Protein AF-H9X0K0-F1 (afdb_monomer_lite)

Radius of gyration: 21.92 Å; chains: 1; bounding box: 62×48×43 Å

Structure (mmCIF, N/CA/C/O backbone):
data_AF-H9X0K0-F1
#
_entry.id   AF-H9X0K0-F1
#
loop_
_atom_site.group_PDB
_atom_site.id
_atom_site.type_symbol
_atom_site.label_atom_id
_atom_site.label_alt_id
_atom_site.label_comp_id
_atom_site.label_asym_id
_atom_site.label_entity_id
_atom_site.label_seq_id
_atom_site.pdbx_PDB_ins_code
_atom_site.Cartn_x
_atom_site.Cartn_y
_atom_site.Cartn_z
_atom_site.occupancy
_atom_site.B_iso_or_equiv
_atom_site.auth_seq_id
_atom_site.auth_comp_id
_atom_site.auth_asym_id
_atom_site.auth_atom_id
_atom_site.pdbx_PDB_model_num
ATOM 1 N N . LEU A 1 1 ? -12.702 5.393 10.177 1.00 90.62 1 LEU A N 1
ATOM 2 C CA . LEU A 1 1 ? -11.689 5.576 9.090 1.00 90.62 1 LEU A CA 1
ATOM 3 C C . LEU A 1 1 ? -12.301 6.253 7.871 1.00 90.62 1 LEU A C 1
ATOM 5 O O . LEU A 1 1 ? -11.773 7.274 7.445 1.00 90.62 1 LEU A O 1
ATOM 9 N N . GLN A 1 2 ? -13.386 5.697 7.316 1.00 90.50 2 GLN A N 1
ATOM 10 C CA . GLN A 1 2 ? -14.096 6.262 6.160 1.00 90.50 2 GLN A CA 1
ATOM 11 C C . GLN A 1 2 ? -14.554 7.709 6.412 1.00 90.50 2 GLN A C 1
ATOM 13 O O . GLN A 1 2 ? -14.398 8.570 5.555 1.00 90.50 2 GLN A O 1
ATOM 18 N N . ASP A 1 3 ? -15.008 7.983 7.631 1.00 91.31 3 ASP A N 1
ATOM 19 C CA . ASP A 1 3 ? -15.491 9.272 8.153 1.00 91.31 3 ASP A CA 1
ATOM 20 C C . ASP A 1 3 ? -14.412 10.366 8.108 1.00 91.31 3 ASP A C 1
ATOM 22 O O . ASP A 1 3 ? -14.690 11.526 7.817 1.00 91.31 3 ASP A O 1
ATOM 26 N N . ASN A 1 4 ? -13.157 9.959 8.320 1.00 90.88 4 ASN A N 1
ATOM 27 C CA . ASN A 1 4 ? -11.965 10.807 8.253 1.00 90.88 4 ASN A CA 1
ATOM 28 C C . ASN A 1 4 ? -11.331 10.802 6.843 1.00 90.88 4 ASN A C 1
ATOM 30 O O . ASN A 1 4 ? -10.219 11.299 6.666 1.00 90.88 4 ASN A O 1
ATOM 34 N N . ASN A 1 5 ? -12.013 10.217 5.847 1.00 91.38 5 ASN A N 1
ATOM 35 C CA . ASN A 1 5 ? -11.589 10.085 4.448 1.00 91.38 5 ASN A CA 1
ATOM 36 C C . ASN A 1 5 ? -10.176 9.478 4.271 1.00 91.38 5 ASN A C 1
ATOM 38 O O . ASN A 1 5 ? -9.432 9.848 3.364 1.00 91.38 5 ASN A O 1
ATOM 42 N N . ILE A 1 6 ? -9.789 8.544 5.145 1.00 93.00 6 ILE A N 1
ATOM 43 C CA . ILE A 1 6 ? -8.491 7.852 5.078 1.00 93.00 6 ILE A CA 1
ATOM 44 C C . ILE A 1 6 ? -8.592 6.695 4.072 1.00 93.00 6 ILE A C 1
ATOM 46 O O . ILE A 1 6 ? -9.445 5.824 4.267 1.00 93.00 6 ILE A O 1
ATOM 50 N N . PRO A 1 7 ? -7.743 6.619 3.029 1.00 93.94 7 PRO A N 1
ATOM 51 C CA . PRO A 1 7 ? -7.686 5.453 2.155 1.00 93.94 7 PRO A CA 1
ATOM 52 C C . PRO A 1 7 ? -7.049 4.256 2.873 1.00 93.94 7 PRO A C 1
ATOM 54 O O . PRO A 1 7 ? -6.051 4.387 3.583 1.00 93.94 7 PRO A O 1
ATOM 57 N N . TYR A 1 8 ? -7.607 3.063 2.673 1.00 94.88 8 TYR A N 1
ATOM 58 C CA . TYR A 1 8 ? -7.059 1.824 3.222 1.00 94.88 8 TYR A CA 1
ATOM 59 C C . TYR A 1 8 ? -7.378 0.617 2.336 1.00 94.88 8 TYR A C 1
ATOM 61 O O . TYR A 1 8 ? -8.323 0.619 1.544 1.00 94.88 8 TYR A O 1
ATOM 69 N N . ASN A 1 9 ? -6.597 -0.445 2.503 1.00 94.94 9 ASN A N 1
ATOM 70 C CA . ASN A 1 9 ? -6.844 -1.768 1.946 1.00 94.94 9 ASN A CA 1
ATOM 71 C C . ASN A 1 9 ? -7.028 -2.790 3.077 1.00 94.94 9 ASN A C 1
ATOM 73 O O . ASN A 1 9 ? -6.451 -2.649 4.152 1.00 94.94 9 ASN A O 1
ATOM 77 N N . VAL A 1 10 ? -7.817 -3.839 2.826 1.00 95.50 10 VAL A N 1
ATOM 78 C CA . VAL A 1 10 ? -8.051 -4.935 3.779 1.00 95.50 10 VAL A CA 1
ATOM 79 C C . VAL A 1 10 ? -7.725 -6.265 3.110 1.00 95.50 10 VAL A C 1
ATOM 81 O O . VAL A 1 10 ? -8.271 -6.564 2.048 1.00 95.50 10 VAL A O 1
ATOM 84 N N . LEU A 1 11 ? -6.864 -7.074 3.731 1.00 95.88 11 LEU A N 1
ATOM 85 C CA . LEU A 1 11 ? -6.613 -8.461 3.331 1.00 95.88 11 LEU A CA 1
ATOM 86 C C . LEU A 1 11 ? -7.221 -9.410 4.363 1.00 95.88 11 LEU A C 1
ATOM 88 O O . LEU A 1 11 ? -6.808 -9.423 5.521 1.00 95.88 11 LEU A O 1
ATOM 92 N N . ILE A 1 12 ? -8.165 -10.241 3.925 1.00 96.19 12 ILE A N 1
ATOM 93 C CA . ILE A 1 12 ? -8.779 -11.286 4.748 1.00 96.19 12 ILE A CA 1
ATOM 94 C C . ILE A 1 12 ? -8.174 -12.636 4.349 1.00 96.19 12 ILE A C 1
ATOM 96 O O . ILE A 1 12 ? -8.237 -13.035 3.187 1.00 96.19 12 ILE A O 1
ATOM 100 N N . ALA A 1 13 ? -7.587 -13.341 5.314 1.00 93.94 13 ALA A N 1
ATOM 101 C CA . ALA A 1 13 ? -6.874 -14.602 5.121 1.00 93.94 13 ALA A CA 1
ATOM 102 C C . ALA A 1 13 ? -7.435 -15.729 6.010 1.00 93.94 13 ALA A C 1
ATOM 104 O O . ALA A 1 13 ? -8.274 -15.513 6.887 1.00 93.94 13 ALA A O 1
ATOM 105 N N . ASP A 1 14 ? -6.978 -16.962 5.765 1.00 95.38 14 ASP A N 1
ATOM 106 C CA . ASP A 1 14 ? -7.299 -18.170 6.544 1.00 95.38 14 ASP A CA 1
ATOM 107 C C . ASP A 1 14 ? -8.806 -18.408 6.778 1.00 95.38 14 ASP A C 1
ATOM 109 O O . ASP A 1 14 ? -9.222 -18.841 7.855 1.00 95.38 14 ASP A O 1
ATOM 113 N N . CYS A 1 15 ? -9.629 -18.136 5.759 1.00 94.62 15 CYS A N 1
ATOM 114 C CA . CYS A 1 15 ? -11.098 -18.199 5.828 1.00 94.62 15 CYS A CA 1
ATOM 115 C C . CYS A 1 15 ? -11.703 -17.265 6.900 1.00 94.62 15 CYS A C 1
ATOM 117 O O . CYS A 1 15 ? -12.634 -17.652 7.601 1.00 94.62 15 CYS A O 1
ATOM 119 N N . GLY A 1 16 ? -11.152 -16.055 7.051 1.00 94.06 16 GLY A N 1
ATOM 120 C CA . GLY A 1 16 ? -11.642 -15.025 7.977 1.00 94.06 16 GLY A CA 1
ATOM 121 C C . GLY A 1 16 ? -10.901 -14.949 9.315 1.00 94.06 16 GLY A C 1
ATOM 122 O O . GLY A 1 16 ? -11.148 -14.034 10.089 1.00 94.06 16 GLY A O 1
ATOM 123 N N . LYS A 1 17 ? -9.971 -15.871 9.601 1.00 96.06 17 LYS A N 1
ATOM 124 C CA . LYS A 1 17 ? -9.256 -15.924 10.895 1.00 96.06 17 LYS A CA 1
ATOM 125 C C . LYS A 1 17 ? -8.165 -14.867 11.061 1.00 96.06 17 LYS A C 1
ATOM 127 O O . LYS A 1 17 ? -7.681 -14.678 12.172 1.00 96.06 17 LYS A O 1
ATOM 132 N N . ARG A 1 18 ? -7.726 -14.236 9.970 1.00 95.12 18 ARG A N 1
ATOM 133 C CA . ARG A 1 18 ? -6.747 -13.142 9.981 1.00 95.12 18 ARG A CA 1
ATOM 134 C C . ARG A 1 18 ? -7.251 -12.016 9.090 1.00 95.12 18 ARG A C 1
ATOM 136 O O . ARG A 1 18 ? -7.627 -12.267 7.946 1.00 95.12 18 ARG A O 1
ATOM 143 N N . VAL A 1 19 ? -7.234 -10.799 9.618 1.00 94.69 19 VAL A N 1
ATOM 144 C CA . VAL A 1 19 ? -7.573 -9.569 8.900 1.00 94.69 19 VAL A CA 1
ATOM 145 C C . VAL A 1 19 ? -6.393 -8.622 9.056 1.00 94.69 19 VAL A C 1
ATOM 147 O O . VAL A 1 19 ? -5.989 -8.325 10.177 1.00 94.69 19 VAL A O 1
ATOM 150 N N . PHE A 1 20 ? -5.834 -8.180 7.935 1.00 95.12 20 PHE A N 1
ATOM 151 C CA . PHE A 1 20 ? -4.778 -7.173 7.889 1.00 95.12 20 PHE A CA 1
ATOM 152 C C . PHE A 1 20 ? -5.355 -5.888 7.307 1.00 95.12 20 PHE A C 1
ATOM 154 O O . PHE A 1 20 ? -6.040 -5.927 6.280 1.00 95.12 20 PHE A O 1
ATOM 161 N N . LEU A 1 21 ? -5.073 -4.769 7.964 1.00 94.56 21 LEU A N 1
ATOM 162 C CA . LEU A 1 21 ? -5.495 -3.432 7.571 1.00 94.56 21 LEU A CA 1
ATOM 163 C C . LEU A 1 21 ? -4.256 -2.642 7.151 1.00 94.56 21 LEU A C 1
ATOM 165 O O . LEU A 1 21 ? -3.309 -2.537 7.923 1.00 94.56 21 LEU A O 1
ATOM 169 N N . PHE A 1 22 ? -4.283 -2.085 5.944 1.00 95.12 22 PHE A N 1
ATOM 170 C CA . PHE A 1 22 ? -3.197 -1.287 5.381 1.00 95.12 22 PHE A CA 1
ATOM 171 C C . PHE A 1 22 ? -3.715 0.122 5.058 1.00 95.12 22 PHE A C 1
ATOM 173 O O . PHE A 1 22 ? -4.300 0.318 3.987 1.00 95.12 22 PHE A O 1
ATOM 180 N N . PRO A 1 23 ? -3.568 1.101 5.964 1.00 94.94 23 PRO A N 1
ATOM 181 C CA . PRO A 1 23 ? -3.735 2.513 5.629 1.00 94.94 23 PRO A CA 1
ATOM 182 C C . PRO A 1 23 ? -2.735 2.927 4.541 1.00 94.94 23 PRO A C 1
ATOM 184 O O . PRO A 1 23 ? -1.590 2.481 4.565 1.00 94.94 23 PRO A O 1
ATOM 187 N N . GLN A 1 24 ? -3.148 3.761 3.584 1.00 94.81 24 GLN A N 1
ATOM 188 C CA . GLN A 1 24 ? -2.282 4.173 2.470 1.00 94.81 24 GLN A CA 1
ATOM 189 C C . GLN A 1 24 ? -2.607 5.574 1.944 1.00 94.81 24 GLN A C 1
ATOM 191 O O . GLN A 1 24 ? -3.726 6.060 2.087 1.00 94.81 24 GLN A O 1
ATOM 196 N N . CYS A 1 25 ? -1.621 6.216 1.315 1.00 95.56 25 CYS A N 1
ATOM 197 C CA . CYS A 1 25 ? -1.710 7.583 0.785 1.00 95.56 25 CYS A CA 1
ATOM 198 C C . CYS A 1 25 ? -1.396 7.692 -0.720 1.00 95.56 25 CYS A C 1
ATOM 200 O O . CYS A 1 25 ? -1.259 8.797 -1.245 1.00 95.56 25 CYS A O 1
ATOM 202 N N . TYR A 1 26 ? -1.299 6.576 -1.452 1.00 95.94 26 TYR A N 1
ATOM 203 C CA . TYR A 1 26 ? -0.821 6.572 -2.843 1.00 95.94 26 TYR A CA 1
ATOM 204 C C . TYR A 1 26 ? -1.667 7.454 -3.772 1.00 95.94 26 TYR A C 1
ATOM 206 O O . TYR A 1 26 ? -1.131 8.210 -4.579 1.00 95.94 26 TYR A O 1
ATOM 214 N N . ALA A 1 27 ? -2.996 7.392 -3.640 1.00 92.69 27 ALA A N 1
ATOM 215 C CA . ALA A 1 27 ? -3.911 8.200 -4.449 1.00 92.69 27 ALA A CA 1
ATOM 216 C C . ALA A 1 27 ? -3.803 9.710 -4.149 1.00 92.69 27 ALA A C 1
ATOM 218 O O . ALA A 1 27 ? -3.982 10.529 -5.048 1.00 92.69 27 ALA A O 1
ATOM 219 N N . GLU A 1 28 ? -3.479 10.074 -2.905 1.00 93.12 28 GLU A N 1
ATOM 220 C CA . GLU A 1 28 ? -3.256 11.457 -2.476 1.00 93.12 28 GLU A CA 1
ATOM 221 C C . GLU A 1 28 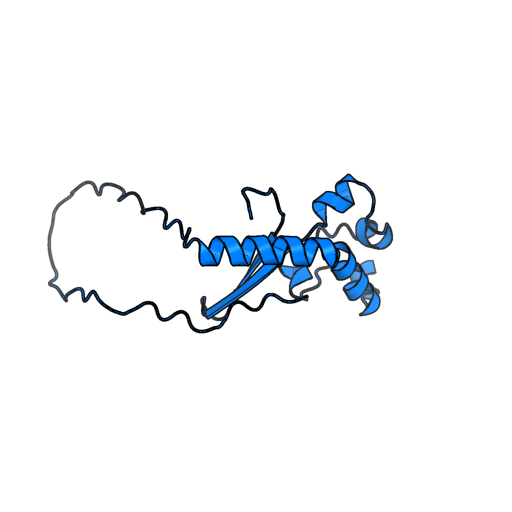? -1.921 11.976 -3.023 1.00 93.12 28 GLU A C 1
ATOM 223 O O . GLU A 1 28 ? -1.900 12.950 -3.775 1.00 93.12 28 GLU A O 1
ATOM 228 N N . LYS A 1 29 ? -0.823 11.250 -2.782 1.00 95.12 29 LYS A N 1
ATOM 229 C CA . LYS A 1 29 ? 0.508 11.575 -3.320 1.00 95.12 29 LYS A CA 1
ATOM 230 C C . LYS A 1 29 ? 0.527 11.624 -4.850 1.00 95.12 29 LYS A C 1
ATOM 232 O O . LYS A 1 29 ? 1.177 12.491 -5.431 1.00 95.12 29 LYS A O 1
ATOM 237 N N . GLN A 1 30 ? -0.215 10.746 -5.531 1.00 95.25 30 GLN A N 1
ATOM 238 C CA . GLN A 1 30 ? -0.355 10.786 -6.990 1.00 95.25 30 GLN A CA 1
ATOM 239 C C . GLN A 1 30 ? -1.112 12.038 -7.466 1.00 95.25 30 GLN A C 1
ATOM 241 O O . GLN A 1 30 ? -0.750 12.601 -8.498 1.00 95.25 30 GLN A O 1
ATOM 246 N N . ALA A 1 31 ? -2.120 12.507 -6.723 1.00 94.25 31 ALA A N 1
ATOM 247 C CA . ALA A 1 31 ? -2.835 13.747 -7.032 1.00 94.25 31 ALA A CA 1
ATOM 248 C C . ALA A 1 31 ? -1.996 15.010 -6.747 1.00 94.25 31 ALA A C 1
ATOM 250 O O . ALA A 1 31 ? -2.140 16.008 -7.455 1.00 94.25 31 ALA A O 1
ATOM 251 N N . LEU A 1 32 ? -1.102 14.956 -5.753 1.00 95.81 32 LEU A N 1
ATOM 252 C CA . LEU A 1 32 ? -0.130 16.012 -5.439 1.00 95.81 32 LEU A CA 1
ATOM 253 C C . LEU A 1 32 ? 1.087 16.016 -6.389 1.00 95.81 32 LEU A C 1
ATOM 255 O O . LEU A 1 32 ? 1.753 17.041 -6.527 1.00 95.81 32 LEU A O 1
ATOM 259 N N . GLY A 1 33 ? 1.351 14.904 -7.084 1.00 96.50 33 GLY A N 1
ATOM 260 C CA . GLY A 1 33 ? 2.503 14.739 -7.979 1.00 96.50 33 GLY A CA 1
ATOM 261 C C . GLY A 1 33 ? 3.800 14.348 -7.260 1.00 96.50 33 GLY A C 1
ATOM 262 O O . GLY A 1 33 ? 4.884 14.641 -7.758 1.00 96.50 33 GLY A O 1
ATOM 263 N N . GLU A 1 34 ? 3.691 13.712 -6.093 1.00 95.88 34 GLU A N 1
ATOM 264 C CA . GLU A 1 34 ? 4.804 13.400 -5.181 1.00 95.88 34 GLU A CA 1
ATOM 265 C C . GLU A 1 34 ? 5.395 11.990 -5.367 1.00 95.88 34 GLU A C 1
ATOM 267 O O . GLU A 1 34 ? 6.439 11.689 -4.796 1.00 95.88 34 GLU A O 1
ATOM 272 N N . VAL A 1 35 ? 4.744 11.133 -6.162 1.00 96.69 35 VAL A N 1
ATOM 273 C CA . VAL A 1 35 ? 5.177 9.749 -6.444 1.00 96.69 35 VAL A CA 1
ATOM 274 C C . VAL A 1 35 ? 6.338 9.728 -7.449 1.00 96.69 35 VAL A C 1
ATOM 276 O O . VAL A 1 35 ? 6.257 10.380 -8.492 1.00 96.69 35 VAL A O 1
ATOM 279 N N . ASP A 1 36 ? 7.381 8.932 -7.185 1.00 95.06 36 ASP A N 1
ATOM 280 C CA . ASP A 1 36 ? 8.533 8.731 -8.075 1.00 95.06 36 ASP A CA 1
ATOM 281 C C . ASP A 1 36 ? 8.087 8.366 -9.506 1.00 95.06 36 ASP A C 1
ATOM 283 O O . ASP A 1 36 ? 7.302 7.439 -9.742 1.00 95.06 36 ASP A O 1
ATOM 287 N N . GLN A 1 37 ? 8.636 9.086 -10.488 1.00 95.31 37 GLN A N 1
ATOM 288 C CA . GLN A 1 37 ? 8.382 8.871 -11.910 1.00 95.31 37 GLN A CA 1
ATOM 289 C C . GLN A 1 37 ? 8.719 7.438 -12.353 1.00 95.31 37 GLN A C 1
ATOM 291 O O . GLN A 1 37 ? 8.051 6.921 -13.243 1.00 95.31 37 GLN A O 1
ATOM 296 N N . GLU A 1 38 ? 9.697 6.765 -11.733 1.00 92.88 38 GLU A N 1
ATOM 297 C CA . GLU A 1 38 ? 9.995 5.352 -12.013 1.00 92.88 38 GLU A CA 1
ATOM 298 C C . GLU A 1 38 ? 8.807 4.439 -11.666 1.00 92.88 38 GLU A C 1
ATOM 300 O O . GLU A 1 38 ? 8.498 3.515 -12.422 1.00 92.88 38 GLU A O 1
ATOM 305 N N . ILE A 1 39 ? 8.095 4.733 -10.572 1.00 95.00 39 ILE A N 1
ATOM 306 C CA . ILE A 1 39 ? 6.895 4.001 -10.157 1.00 95.00 39 ILE A CA 1
ATOM 307 C C . ILE A 1 39 ? 5.714 4.349 -11.069 1.00 95.00 39 ILE A C 1
ATOM 309 O O . ILE A 1 39 ? 5.068 3.436 -11.591 1.00 95.00 39 ILE A O 1
ATOM 313 N N . LEU A 1 40 ? 5.473 5.639 -11.342 1.00 95.12 40 LEU A N 1
ATOM 314 C CA . LEU A 1 40 ? 4.423 6.085 -12.273 1.00 95.12 40 LEU A CA 1
ATOM 315 C C . LEU A 1 40 ? 4.598 5.479 -13.677 1.00 95.12 40 LEU A C 1
ATOM 317 O O . LEU A 1 40 ? 3.623 5.041 -14.295 1.00 95.12 40 LEU A O 1
ATOM 321 N N . ASP A 1 41 ? 5.838 5.381 -14.162 1.00 95.00 41 ASP A N 1
ATOM 322 C CA . ASP A 1 41 ? 6.162 4.824 -15.474 1.00 95.00 41 ASP A CA 1
ATOM 323 C C . ASP A 1 41 ? 5.777 3.346 -15.605 1.00 95.00 41 ASP A C 1
ATOM 325 O O . ASP A 1 41 ? 5.449 2.923 -16.715 1.00 95.00 41 ASP A O 1
ATOM 329 N N . THR A 1 42 ? 5.775 2.550 -14.526 1.00 93.19 42 THR A N 1
ATOM 330 C CA . THR A 1 42 ? 5.292 1.148 -14.565 1.00 93.19 42 THR A CA 1
ATOM 331 C C . THR A 1 42 ? 3.792 1.034 -14.842 1.00 93.19 42 THR A C 1
ATOM 333 O O . THR A 1 42 ? 3.305 -0.034 -15.226 1.00 93.19 42 THR A O 1
ATOM 336 N N . GLN A 1 43 ? 3.051 2.132 -14.649 1.00 93.31 43 GLN A N 1
ATOM 337 C CA . GLN A 1 43 ? 1.593 2.216 -14.718 1.00 93.31 43 GLN A CA 1
ATOM 338 C C . GLN A 1 43 ? 0.872 1.329 -13.687 1.00 93.31 43 GLN A C 1
ATOM 340 O O . GLN A 1 43 ? -0.343 1.134 -13.797 1.00 93.31 43 GLN A O 1
ATOM 345 N N . VAL A 1 44 ? 1.575 0.761 -12.702 1.00 91.62 44 VAL A N 1
ATOM 346 C CA . VAL A 1 44 ? 0.967 0.059 -11.565 1.00 91.62 44 VAL A CA 1
ATOM 347 C C . VAL A 1 44 ? 0.271 1.093 -10.677 1.00 91.62 44 VAL A C 1
ATOM 349 O O . VAL A 1 44 ? 0.849 2.118 -10.342 1.00 91.62 44 VAL A O 1
ATOM 352 N N . ASN A 1 45 ? -0.983 0.820 -10.314 1.00 92.31 45 ASN A N 1
ATOM 353 C CA . ASN A 1 45 ? -1.681 1.524 -9.243 1.00 92.31 45 ASN A CA 1
ATOM 354 C C . ASN A 1 45 ? -1.785 0.511 -8.095 1.00 92.31 45 ASN A C 1
ATOM 356 O O . ASN A 1 45 ? -2.538 -0.453 -8.269 1.00 92.31 45 ASN A O 1
ATOM 360 N N . PRO A 1 46 ? -0.989 0.636 -7.019 1.00 92.12 46 PRO A N 1
ATOM 361 C CA . PRO A 1 46 ? -0.918 -0.376 -5.974 1.00 92.12 46 PRO A CA 1
ATOM 362 C C . PRO A 1 46 ? -2.266 -0.620 -5.299 1.00 92.12 46 PRO A C 1
ATOM 364 O O . PRO A 1 46 ? -2.989 0.311 -4.947 1.00 92.12 46 PRO A O 1
ATOM 367 N N . ALA A 1 47 ? -2.582 -1.890 -5.086 1.00 92.75 47 ALA A N 1
ATOM 368 C CA . ALA A 1 47 ? -3.722 -2.340 -4.311 1.00 92.75 47 ALA A CA 1
ATOM 369 C C . ALA A 1 47 ? -3.264 -3.351 -3.249 1.00 92.75 47 ALA A C 1
ATOM 371 O O . ALA A 1 47 ? -2.077 -3.631 -3.083 1.00 92.75 47 ALA A O 1
ATOM 372 N N . VAL A 1 48 ? -4.223 -3.958 -2.545 1.00 94.81 48 VAL A N 1
ATOM 373 C CA . VAL A 1 48 ? -3.973 -4.995 -1.525 1.00 94.81 48 VAL A CA 1
ATOM 374 C C . VAL A 1 48 ? -3.049 -6.134 -1.999 1.00 94.81 48 VAL A C 1
ATOM 376 O O . VAL A 1 48 ? -2.382 -6.766 -1.183 1.00 94.81 48 VAL A O 1
ATOM 379 N N . TRP A 1 49 ? -2.976 -6.394 -3.308 1.00 92.06 49 TRP A N 1
ATOM 380 C CA . TRP A 1 49 ? -2.092 -7.410 -3.876 1.00 92.06 49 TRP A CA 1
ATOM 381 C C . TRP A 1 49 ? -0.619 -7.005 -3.734 1.00 92.06 49 TRP A C 1
ATOM 383 O O . TRP A 1 49 ? 0.131 -7.670 -3.021 1.00 92.06 49 TRP A O 1
ATOM 393 N N . GLU A 1 50 ? -0.224 -5.871 -4.311 1.00 95.50 50 GLU A N 1
ATOM 394 C CA . GLU A 1 50 ? 1.148 -5.361 -4.255 1.00 95.50 50 GLU A CA 1
ATOM 395 C C . GLU A 1 50 ? 1.556 -5.018 -2.817 1.00 95.50 50 GLU A C 1
ATOM 397 O O . GLU A 1 50 ? 2.656 -5.365 -2.393 1.00 95.50 50 GLU A O 1
ATOM 402 N N . ILE A 1 51 ? 0.639 -4.418 -2.049 1.00 94.94 51 ILE A N 1
ATOM 403 C CA . ILE A 1 51 ? 0.843 -4.029 -0.644 1.00 94.94 51 ILE A CA 1
ATOM 404 C C . ILE A 1 51 ? 1.070 -5.261 0.252 1.00 94.94 51 ILE A C 1
ATOM 406 O O . ILE A 1 51 ? 1.878 -5.214 1.173 1.00 94.94 51 ILE A O 1
ATOM 410 N N . SER A 1 52 ? 0.442 -6.405 -0.053 1.00 93.31 52 SER A N 1
ATOM 411 C CA . SER A 1 52 ? 0.708 -7.683 0.635 1.00 93.31 52 SER A CA 1
ATOM 412 C C . SER A 1 52 ? 1.959 -8.428 0.136 1.00 93.31 52 SER A C 1
ATOM 414 O O . SER A 1 52 ? 2.159 -9.595 0.477 1.00 93.31 52 SER A O 1
ATOM 416 N N . GLY A 1 53 ? 2.795 -7.784 -0.687 1.00 90.62 53 GLY A N 1
ATOM 417 C CA . GLY A 1 53 ? 4.027 -8.346 -1.250 1.00 90.62 53 GLY A CA 1
ATOM 418 C C . GLY A 1 53 ? 3.855 -9.109 -2.569 1.00 90.62 53 GLY A C 1
ATOM 419 O O . GLY A 1 53 ? 4.840 -9.599 -3.122 1.00 90.62 53 GLY A O 1
ATOM 420 N N . HIS A 1 54 ? 2.643 -9.199 -3.125 1.00 93.50 54 HIS A N 1
ATOM 421 C CA . HIS A 1 54 ? 2.396 -9.835 -4.425 1.00 93.50 54 HIS A CA 1
ATOM 422 C C . HIS A 1 54 ? 2.553 -8.816 -5.563 1.00 93.50 54 HIS A C 1
ATOM 424 O O . HIS A 1 54 ? 1.576 -8.369 -6.159 1.00 93.50 54 HIS A O 1
ATOM 430 N N . ILE A 1 55 ? 3.800 -8.441 -5.858 1.00 94.06 55 ILE A N 1
ATOM 431 C CA . ILE A 1 55 ? 4.152 -7.396 -6.833 1.00 94.06 55 ILE A CA 1
ATOM 432 C C . ILE A 1 55 ? 3.714 -7.774 -8.266 1.00 94.06 55 ILE A C 1
ATOM 434 O O . ILE A 1 55 ? 4.363 -8.584 -8.932 1.00 94.06 55 ILE A O 1
ATOM 438 N N . VAL A 1 56 ? 2.632 -7.167 -8.769 1.00 93.44 56 VAL A N 1
ATOM 439 C CA . VAL A 1 56 ? 2.171 -7.323 -10.162 1.00 93.44 56 VAL A CA 1
ATOM 440 C C . VAL A 1 56 ? 2.787 -6.241 -11.052 1.00 93.44 56 VAL A C 1
ATOM 442 O O . VAL A 1 56 ? 2.834 -5.067 -10.694 1.00 93.44 56 VAL A O 1
ATOM 445 N N . LEU A 1 57 ? 3.249 -6.626 -12.246 1.00 94.50 57 LEU A N 1
ATOM 446 C CA . LEU A 1 57 ? 3.953 -5.744 -13.185 1.00 94.50 57 LEU A CA 1
ATOM 447 C C . LEU A 1 57 ? 3.311 -5.799 -14.574 1.00 94.50 57 LEU A C 1
ATOM 449 O O . LEU A 1 57 ? 3.073 -6.877 -15.119 1.00 94.50 57 LEU A O 1
ATOM 453 N N . LYS A 1 58 ? 3.021 -4.628 -15.157 1.00 94.69 58 LYS A N 1
ATOM 454 C CA . LYS A 1 58 ? 2.226 -4.516 -16.396 1.00 94.69 58 LYS A CA 1
ATOM 455 C C . LYS A 1 58 ? 3.025 -4.718 -17.682 1.00 94.69 58 LYS A C 1
ATOM 457 O O . LYS A 1 58 ? 2.457 -5.161 -18.680 1.00 94.69 58 LYS A O 1
ATOM 462 N N . ARG A 1 59 ? 4.324 -4.397 -17.696 1.00 95.69 59 ARG A N 1
ATOM 463 C CA . ARG A 1 59 ? 5.182 -4.513 -18.888 1.00 95.69 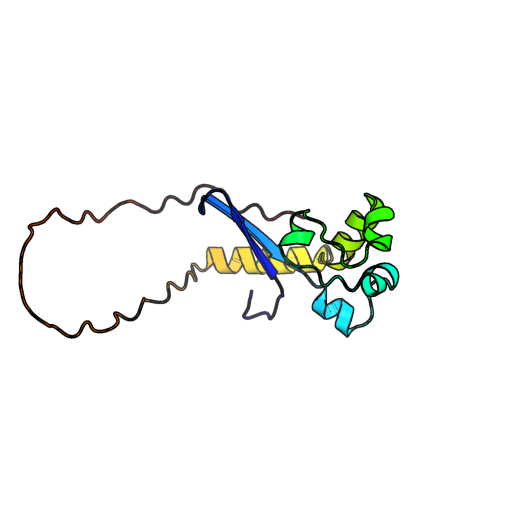59 ARG A CA 1
ATOM 464 C C . ARG A 1 59 ? 6.270 -5.554 -18.648 1.00 95.69 59 ARG A C 1
ATOM 466 O O . ARG A 1 59 ? 6.898 -5.569 -17.593 1.00 95.69 59 ARG A O 1
ATOM 473 N N . LYS A 1 60 ? 6.577 -6.366 -19.670 1.00 96.12 60 LYS A N 1
ATOM 474 C CA . LYS A 1 60 ? 7.669 -7.357 -19.599 1.00 96.12 60 LYS A CA 1
ATOM 475 C C . LYS A 1 60 ? 9.008 -6.729 -19.192 1.00 96.12 60 LYS A C 1
ATOM 477 O O . LYS A 1 60 ? 9.738 -7.338 -18.425 1.00 96.12 60 LYS A O 1
ATOM 482 N N . GLN A 1 61 ? 9.305 -5.515 -19.660 1.00 95.94 61 GLN A N 1
ATOM 483 C CA . GLN A 1 61 ? 10.545 -4.828 -19.295 1.00 95.94 61 GLN A CA 1
ATOM 484 C C . GLN A 1 61 ? 10.655 -4.533 -17.791 1.00 95.94 61 GLN A C 1
ATOM 486 O O . GLN A 1 61 ? 11.767 -4.489 -17.289 1.00 95.94 61 GLN A O 1
ATOM 491 N N . ASP A 1 62 ? 9.537 -4.329 -17.085 1.00 95.38 62 ASP A N 1
ATOM 492 C CA . ASP A 1 62 ? 9.548 -4.042 -15.646 1.00 95.38 62 ASP A CA 1
ATOM 493 C C . ASP A 1 62 ? 9.743 -5.354 -14.878 1.00 95.38 62 ASP A C 1
ATOM 495 O O . ASP A 1 62 ? 10.566 -5.430 -13.975 1.00 95.38 62 ASP A O 1
ATOM 499 N N . PHE A 1 63 ? 9.066 -6.424 -15.317 1.00 95.31 63 PHE A N 1
ATOM 500 C CA . PHE A 1 63 ? 9.252 -7.781 -14.794 1.00 95.31 63 PHE A CA 1
ATOM 501 C C . PHE A 1 63 ? 10.694 -8.287 -14.959 1.00 95.31 63 PHE A C 1
ATOM 503 O O . PHE A 1 63 ? 11.285 -8.785 -14.008 1.00 95.31 63 PHE A O 1
ATOM 510 N N . ASP A 1 64 ? 11.295 -8.099 -16.137 1.00 97.06 64 ASP A N 1
ATOM 511 C CA . ASP A 1 64 ? 12.687 -8.484 -16.423 1.00 97.06 64 ASP A CA 1
ATOM 512 C C . ASP A 1 64 ? 13.726 -7.656 -15.632 1.00 97.06 64 ASP A C 1
ATOM 514 O O . ASP A 1 64 ? 14.918 -7.962 -15.677 1.00 97.06 64 ASP A O 1
ATOM 518 N N . ARG A 1 65 ? 13.290 -6.590 -14.946 1.00 93.38 65 ARG A N 1
ATOM 519 C CA . ARG A 1 65 ? 14.116 -5.654 -14.165 1.00 93.38 65 ARG A CA 1
ATOM 520 C C . ARG A 1 65 ? 13.717 -5.597 -12.685 1.00 93.38 65 ARG A C 1
ATOM 522 O O . ARG A 1 65 ? 14.282 -4.788 -11.954 1.00 93.38 65 ARG A O 1
ATOM 529 N N . ALA A 1 66 ? 12.761 -6.421 -12.256 1.00 93.94 66 ALA A N 1
ATOM 530 C CA . ALA A 1 66 ? 12.219 -6.399 -10.904 1.00 93.94 66 ALA A CA 1
ATOM 531 C C . ALA A 1 66 ? 13.303 -6.716 -9.860 1.00 93.94 66 ALA A C 1
ATOM 533 O O . ALA A 1 66 ? 14.089 -7.651 -10.026 1.00 93.94 66 ALA A O 1
ATOM 534 N N . SER A 1 67 ? 13.326 -5.939 -8.779 1.00 95.31 67 SER A N 1
ATOM 535 C CA . SER A 1 67 ? 14.296 -6.050 -7.688 1.00 95.31 67 SER A CA 1
ATOM 536 C C . SER A 1 67 ? 13.641 -5.790 -6.331 1.00 95.31 67 SER A C 1
ATOM 538 O O . SER A 1 67 ? 12.555 -5.211 -6.249 1.00 95.31 67 SER A O 1
ATOM 540 N N . GLU A 1 68 ? 14.334 -6.180 -5.262 1.00 96.38 68 GLU A N 1
ATOM 541 C CA . GLU A 1 68 ? 14.009 -5.780 -3.891 1.00 96.38 68 GLU A CA 1
ATOM 542 C C . GLU A 1 68 ? 13.941 -4.249 -3.737 1.00 96.38 68 GLU A C 1
ATOM 544 O O . GLU A 1 68 ? 12.979 -3.744 -3.164 1.00 96.38 68 GLU A O 1
ATOM 549 N N . ASP A 1 69 ? 14.879 -3.498 -4.331 1.00 95.88 69 ASP A N 1
ATOM 550 C CA . ASP A 1 69 ? 14.865 -2.024 -4.315 1.00 95.88 69 ASP A CA 1
ATOM 551 C C . ASP A 1 69 ? 13.586 -1.443 -4.945 1.00 95.88 69 ASP A C 1
ATOM 553 O O . ASP A 1 69 ? 13.002 -0.499 -4.414 1.00 95.88 69 ASP A O 1
ATOM 557 N N . TYR A 1 70 ? 13.121 -2.016 -6.064 1.00 94.50 70 TYR A N 1
ATOM 558 C CA . TYR A 1 70 ? 11.869 -1.604 -6.704 1.00 94.50 70 TYR A CA 1
ATOM 559 C C . TYR A 1 70 ? 10.658 -1.899 -5.808 1.00 94.50 70 TYR A C 1
ATOM 561 O O . TYR A 1 70 ? 9.770 -1.055 -5.680 1.00 94.50 70 TYR A O 1
ATOM 569 N N . ALA A 1 71 ? 10.618 -3.072 -5.167 1.00 95.19 71 ALA A N 1
ATOM 570 C CA . ALA A 1 71 ? 9.541 -3.420 -4.244 1.00 95.19 71 ALA A CA 1
ATOM 571 C C . ALA A 1 71 ? 9.523 -2.477 -3.028 1.00 95.19 71 ALA A C 1
ATOM 573 O O . ALA A 1 71 ? 8.457 -1.992 -2.653 1.00 95.19 71 ALA A O 1
ATOM 574 N N . TRP A 1 72 ? 10.690 -2.137 -2.468 1.00 95.75 72 TRP A N 1
ATOM 575 C CA . TRP A 1 72 ? 10.794 -1.152 -1.389 1.00 95.75 72 TRP A CA 1
ATOM 576 C C . TRP A 1 72 ? 10.372 0.251 -1.815 1.00 95.75 72 TRP A C 1
ATOM 578 O O . TRP A 1 72 ? 9.653 0.895 -1.057 1.00 95.75 72 TRP A O 1
ATOM 588 N N . LYS A 1 73 ? 10.735 0.715 -3.020 1.00 95.12 73 LYS A N 1
ATOM 589 C CA . LYS A 1 73 ? 10.197 1.972 -3.565 1.00 95.12 73 LYS A CA 1
ATOM 590 C C . LYS A 1 73 ? 8.673 1.931 -3.670 1.00 95.12 73 LYS A C 1
ATOM 592 O O . LYS A 1 73 ? 8.012 2.837 -3.183 1.00 95.12 73 LYS A O 1
ATOM 597 N N . LEU A 1 74 ? 8.112 0.878 -4.268 1.00 95.69 74 LEU A N 1
ATOM 598 C CA . LEU A 1 74 ? 6.666 0.745 -4.462 1.00 95.69 74 LEU A CA 1
ATOM 599 C C . LEU A 1 74 ? 5.902 0.774 -3.128 1.00 95.69 74 LEU A C 1
ATOM 601 O O . LEU A 1 74 ? 4.856 1.409 -3.044 1.00 95.69 74 LEU A O 1
ATOM 605 N N . LEU A 1 75 ? 6.438 0.130 -2.087 1.00 96.06 75 LEU A N 1
ATOM 606 C CA . LEU A 1 75 ? 5.860 0.141 -0.740 1.00 96.06 75 LEU A CA 1
ATOM 607 C C . LEU A 1 75 ? 6.086 1.484 -0.017 1.00 96.06 75 LEU A C 1
ATOM 609 O O . LEU A 1 75 ? 5.168 2.010 0.599 1.00 96.06 75 LEU A O 1
ATOM 613 N N . ALA A 1 76 ? 7.246 2.125 -0.164 1.00 95.31 76 ALA A N 1
ATOM 614 C CA . ALA A 1 76 ? 7.454 3.484 0.346 1.00 95.31 76 ALA A CA 1
ATOM 615 C C . ALA A 1 76 ? 6.545 4.527 -0.340 1.00 95.31 76 ALA A C 1
ATOM 617 O O . ALA A 1 76 ? 6.257 5.578 0.234 1.00 95.31 76 ALA A O 1
ATOM 618 N N . GLU A 1 77 ? 6.058 4.248 -1.556 1.00 95.94 77 GLU A N 1
ATOM 619 C CA . GLU A 1 77 ? 5.116 5.137 -2.230 1.00 95.94 77 GLU A CA 1
ATOM 620 C C . GLU A 1 77 ? 3.683 5.060 -1.690 1.00 95.94 77 GLU A C 1
ATOM 622 O O . GLU A 1 77 ? 2.975 6.068 -1.756 1.00 95.94 77 GLU A O 1
ATOM 627 N N . VAL A 1 78 ? 3.264 3.917 -1.133 1.00 95.94 78 VAL A N 1
ATOM 628 C CA . VAL A 1 78 ? 1.912 3.728 -0.569 1.00 95.94 78 VAL A CA 1
ATOM 629 C C . VAL A 1 78 ? 1.831 4.003 0.933 1.00 95.94 78 VAL A C 1
ATOM 631 O O . VAL A 1 78 ? 0.763 4.402 1.399 1.00 95.94 78 VAL A O 1
ATOM 634 N N . SER A 1 79 ? 2.922 3.788 1.679 1.00 95.19 79 SER A N 1
ATOM 635 C CA . SER A 1 79 ? 2.954 3.928 3.139 1.00 95.19 79 SER A CA 1
ATOM 636 C C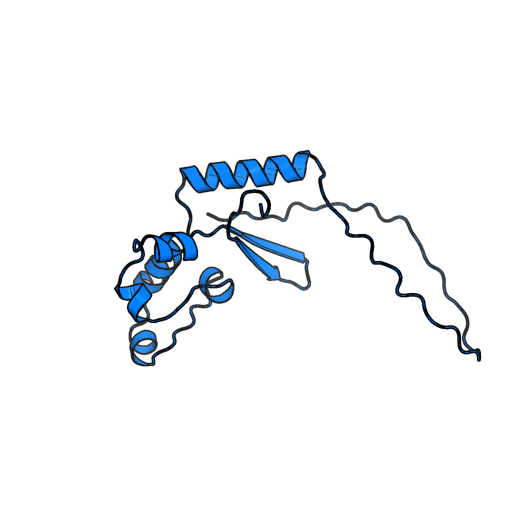 . SER A 1 79 ? 2.778 5.371 3.616 1.00 95.19 79 SER A C 1
ATOM 638 O O . SER A 1 79 ? 3.271 6.324 3.010 1.00 95.19 79 SER A O 1
ATOM 640 N N . LEU A 1 80 ? 2.105 5.512 4.760 1.00 96.50 80 LEU A N 1
ATOM 641 C CA . LEU A 1 80 ? 1.989 6.772 5.494 1.00 96.50 80 LEU A CA 1
ATOM 642 C C . LEU A 1 80 ? 3.352 7.228 6.049 1.00 96.50 80 LEU A C 1
ATOM 644 O O . LEU A 1 80 ? 4.273 6.429 6.214 1.00 96.50 80 LEU A O 1
ATOM 648 N N . SER A 1 81 ? 3.463 8.513 6.394 1.00 95.69 81 SER A N 1
ATOM 649 C CA . SER A 1 81 ? 4.514 8.983 7.303 1.00 95.69 81 SER A CA 1
ATOM 650 C C . SER A 1 81 ? 4.251 8.490 8.731 1.00 95.69 81 SER A C 1
ATOM 652 O O . SER A 1 81 ? 3.108 8.224 9.090 1.00 95.69 81 SER A O 1
ATOM 654 N N . GLU A 1 82 ? 5.298 8.422 9.557 1.00 96.44 82 GLU A N 1
ATOM 655 C CA . GLU A 1 82 ? 5.231 8.010 10.972 1.00 96.44 82 GLU A CA 1
ATOM 656 C C . GLU A 1 82 ? 4.167 8.807 11.757 1.00 96.44 82 GLU A C 1
ATOM 658 O O . GLU A 1 82 ? 3.237 8.222 12.302 1.00 96.44 82 GLU A O 1
ATOM 663 N N . GLU A 1 83 ? 4.203 10.143 11.680 1.00 97.00 83 GLU A N 1
ATOM 664 C CA . GLU A 1 83 ? 3.211 11.054 12.286 1.00 97.00 83 GLU A CA 1
ATOM 665 C C . GLU A 1 83 ? 1.764 10.763 11.835 1.00 97.00 83 GLU A C 1
ATOM 667 O O . GLU A 1 83 ? 0.840 10.739 12.648 1.00 97.00 83 GLU A O 1
ATOM 672 N N . ARG A 1 84 ? 1.551 10.492 10.538 1.00 96.00 84 ARG A N 1
ATOM 673 C CA . ARG A 1 84 ? 0.217 10.186 9.998 1.00 96.00 84 ARG A CA 1
ATOM 674 C C . ARG A 1 84 ? -0.219 8.756 10.324 1.00 96.00 84 ARG A C 1
ATOM 676 O O . ARG A 1 84 ? -1.416 8.503 10.414 1.00 96.00 84 ARG A O 1
ATOM 683 N N . PHE A 1 85 ? 0.714 7.826 10.510 1.00 96.56 85 PHE A N 1
ATOM 684 C CA . PHE A 1 85 ? 0.425 6.476 10.985 1.00 96.56 85 PHE A CA 1
ATOM 685 C C . PHE A 1 85 ? -0.036 6.502 12.449 1.00 96.56 85 PHE A C 1
ATOM 687 O O . PHE A 1 85 ? -1.084 5.933 12.737 1.00 96.56 85 PHE A O 1
ATOM 694 N N . GLU A 1 86 ? 0.664 7.218 13.338 1.00 97.19 86 GLU A N 1
ATOM 695 C CA . GLU A 1 86 ? 0.268 7.381 14.750 1.00 97.19 86 GLU A CA 1
ATOM 696 C C . GLU A 1 86 ? -1.141 7.993 14.885 1.00 97.19 86 GLU A C 1
ATOM 698 O O . GLU A 1 86 ? -1.967 7.518 15.666 1.00 97.19 86 GLU A O 1
ATOM 703 N N . GLU A 1 87 ? -1.455 9.013 14.080 1.00 96.44 87 GLU A N 1
ATOM 704 C CA . GLU A 1 87 ? -2.785 9.636 14.030 1.00 96.44 87 GLU A CA 1
ATOM 705 C C . GLU A 1 87 ? -3.877 8.647 13.568 1.00 96.44 87 GLU A C 1
ATOM 707 O O . GLU A 1 87 ? -4.975 8.599 1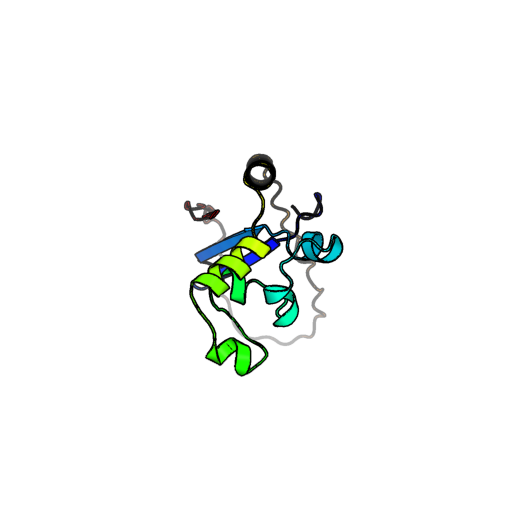4.128 1.00 96.44 87 GLU A O 1
ATOM 712 N N . VAL A 1 88 ? -3.573 7.820 12.562 1.00 96.12 88 VAL A N 1
ATOM 713 C CA . VAL A 1 88 ? -4.497 6.805 12.036 1.00 96.12 88 VAL A CA 1
ATOM 714 C C . VAL A 1 88 ? -4.676 5.636 13.012 1.00 96.12 88 VAL A C 1
ATOM 716 O O . VAL A 1 88 ? -5.799 5.148 13.161 1.00 96.12 88 VAL A O 1
ATOM 719 N N . GLU A 1 89 ? -3.622 5.218 13.716 1.00 95.38 89 GLU A N 1
ATOM 720 C CA . GLU A 1 89 ? -3.697 4.231 14.797 1.00 95.38 89 GLU A CA 1
ATOM 721 C C . GLU A 1 89 ? -4.594 4.739 15.934 1.00 95.38 89 GLU A C 1
ATOM 723 O O . GLU A 1 89 ? -5.489 4.015 16.377 1.00 95.38 89 GLU A O 1
ATOM 728 N N . ALA A 1 90 ? -4.441 6.004 16.344 1.00 95.44 90 ALA A N 1
ATOM 729 C CA . ALA A 1 90 ? -5.281 6.617 17.370 1.00 95.44 90 ALA A CA 1
ATOM 730 C C . ALA A 1 90 ? -6.778 6.569 17.008 1.00 95.44 90 ALA A C 1
ATOM 732 O O . ALA A 1 90 ? -7.586 6.149 17.837 1.00 95.44 90 ALA A O 1
ATOM 733 N N . TYR A 1 91 ? -7.154 6.894 15.763 1.00 94.25 91 TYR A N 1
ATOM 734 C CA . TYR A 1 91 ? -8.545 6.772 15.297 1.00 94.25 91 TYR A CA 1
ATOM 735 C C . TYR A 1 91 ? -9.075 5.329 15.316 1.00 94.25 91 TYR A C 1
ATOM 737 O O . TYR A 1 91 ? -10.264 5.109 15.553 1.00 94.25 91 TYR A O 1
ATOM 745 N N . ILE A 1 92 ? -8.225 4.336 15.033 1.00 92.31 92 ILE A N 1
ATOM 746 C CA . ILE A 1 92 ? -8.613 2.917 15.065 1.00 92.31 92 ILE A CA 1
ATOM 747 C C . ILE A 1 92 ? -8.849 2.476 16.515 1.00 92.31 92 ILE A C 1
ATOM 749 O O . ILE A 1 92 ? -9.861 1.838 16.806 1.00 92.31 92 ILE A O 1
ATOM 753 N N . LEU A 1 93 ? -7.951 2.846 17.430 1.00 92.81 93 LEU A N 1
ATOM 754 C CA . LEU A 1 93 ? -8.062 2.531 18.854 1.00 92.81 93 LEU A CA 1
ATOM 755 C C . LEU A 1 93 ? -9.267 3.226 19.509 1.00 92.81 93 LEU A C 1
ATOM 757 O O . LEU A 1 93 ? -9.957 2.603 20.317 1.00 92.81 93 LEU A O 1
ATOM 761 N N . GLU A 1 94 ? -9.564 4.474 19.133 1.00 92.69 94 GLU A N 1
ATOM 762 C CA . GLU A 1 94 ? -10.747 5.211 19.595 1.00 92.69 94 GLU A CA 1
ATOM 763 C C . GLU A 1 94 ? -12.051 4.542 19.131 1.00 92.69 94 GLU A C 1
ATOM 765 O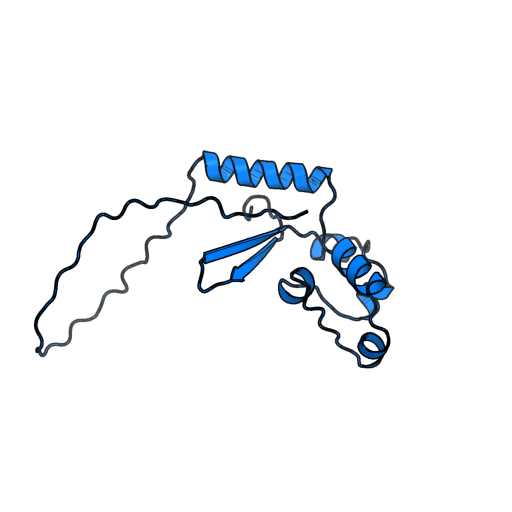 O . GLU A 1 94 ? -12.911 4.251 19.962 1.00 92.69 94 GLU A O 1
ATOM 770 N N . ALA A 1 95 ? -12.179 4.200 17.843 1.00 89.31 95 ALA A N 1
ATOM 771 C CA . ALA A 1 95 ? -13.371 3.526 17.316 1.00 89.31 95 ALA A CA 1
ATOM 772 C C . ALA A 1 95 ? -13.612 2.147 17.967 1.00 89.31 95 ALA A C 1
ATOM 774 O O . ALA A 1 95 ? -14.749 1.786 18.284 1.00 89.31 95 ALA A O 1
ATOM 775 N N . VAL A 1 96 ? -12.538 1.388 18.228 1.00 88.50 96 VAL A N 1
ATOM 776 C CA . VAL A 1 96 ? -12.606 0.108 18.957 1.00 88.50 96 VAL A CA 1
ATOM 777 C C . VAL A 1 96 ? -13.033 0.311 20.416 1.00 88.50 96 VAL A C 1
ATOM 779 O O . VAL A 1 96 ? -13.824 -0.479 20.930 1.00 88.50 96 VAL A O 1
ATOM 782 N N . ALA A 1 97 ? -12.558 1.367 21.085 1.00 89.56 97 ALA A N 1
ATOM 783 C CA . ALA A 1 97 ? -12.924 1.676 22.469 1.00 89.56 97 ALA A CA 1
ATOM 784 C C . ALA A 1 97 ? -14.368 2.193 22.615 1.00 89.56 97 ALA A C 1
ATOM 786 O O . ALA A 1 97 ? -15.033 1.871 23.602 1.00 89.56 97 ALA A O 1
ATOM 787 N N . SER A 1 98 ? -14.864 2.953 21.635 1.00 83.94 98 SER A N 1
ATOM 788 C CA . SER A 1 98 ? -16.243 3.463 21.589 1.00 83.94 98 SER A CA 1
ATOM 789 C C . SER A 1 98 ? -17.283 2.375 21.295 1.00 83.94 98 SER A C 1
ATOM 791 O O . SER A 1 98 ? -18.468 2.573 21.558 1.00 83.94 98 SER A O 1
ATOM 793 N N . GLY A 1 99 ? -16.857 1.208 20.794 1.00 68.88 99 GLY A N 1
ATOM 794 C CA . GLY A 1 99 ? -17.739 0.069 20.537 1.00 68.88 99 GLY A CA 1
ATOM 795 C C . GLY A 1 99 ? -18.666 0.261 19.335 1.00 68.88 99 GLY A C 1
ATOM 796 O O . GLY A 1 99 ? -19.701 -0.396 19.259 1.00 68.88 99 GLY A O 1
ATOM 797 N N . GLU A 1 100 ? -18.300 1.135 18.392 1.00 59.69 100 GLU A N 1
ATOM 798 C CA . GLU A 1 100 ? -19.097 1.511 17.212 1.00 59.69 100 GLU A CA 1
ATOM 799 C C . GLU A 1 100 ? -19.079 0.434 16.110 1.00 59.69 100 GLU A C 1
ATOM 801 O O . GLU A 1 100 ? -18.955 0.715 14.917 1.00 59.69 100 GLU A O 1
ATOM 806 N N . VAL A 1 101 ? -19.220 -0.833 16.508 1.00 57.25 101 VAL A N 1
ATOM 807 C CA . VAL A 1 101 ? -19.444 -1.953 15.593 1.00 57.25 101 VAL A CA 1
ATOM 808 C C . VAL A 1 101 ? -20.875 -1.853 15.077 1.00 57.25 101 VAL A C 1
ATOM 810 O O . VAL A 1 101 ? -21.800 -2.449 15.626 1.00 57.25 101 VAL A O 1
ATOM 813 N N . GLN A 1 102 ? -21.051 -1.071 14.014 1.00 50.72 102 GLN A N 1
ATOM 814 C CA . GLN A 1 102 ? -22.281 -1.040 13.236 1.00 50.72 102 GLN A CA 1
ATOM 815 C C . GLN A 1 102 ? -22.450 -2.392 12.533 1.00 50.72 102 GLN A C 1
ATOM 817 O O . GLN A 1 102 ? -21.994 -2.597 11.410 1.00 50.72 102 GLN A O 1
ATOM 822 N N . THR A 1 103 ? -23.106 -3.337 13.205 1.00 43.03 103 THR A N 1
ATOM 823 C CA . THR A 1 103 ? -23.840 -4.386 12.500 1.00 43.03 103 THR A CA 1
ATOM 824 C C . THR A 1 103 ? -24.993 -3.710 11.777 1.00 43.03 103 THR A C 1
ATOM 826 O O . THR A 1 103 ? -26.002 -3.383 12.402 1.00 43.03 103 THR A O 1
ATOM 829 N N . GLU A 1 104 ? -24.825 -3.481 10.476 1.00 43.56 104 GLU A N 1
ATOM 830 C CA . GLU A 1 104 ? -25.954 -3.257 9.578 1.00 43.56 104 GLU A CA 1
ATOM 831 C C . GLU A 1 104 ? -26.897 -4.458 9.741 1.00 43.56 104 GLU A C 1
ATOM 833 O O . GLU A 1 104 ? -26.504 -5.602 9.500 1.00 43.56 104 GLU A O 1
ATOM 838 N N . GLU A 1 105 ? -28.107 -4.218 10.248 1.00 40.03 105 GLU A N 1
ATOM 839 C CA . GLU A 1 105 ? -29.123 -5.262 10.356 1.00 40.03 105 GLU A CA 1
ATOM 840 C C . GLU A 1 105 ? -29.496 -5.692 8.931 1.00 40.03 105 GLU A C 1
ATOM 842 O O . GLU A 1 105 ? -29.917 -4.859 8.125 1.00 40.03 105 GLU A O 1
ATOM 847 N N . GLU A 1 106 ? -29.311 -6.974 8.595 1.00 40.09 106 GLU A N 1
ATOM 848 C CA . GLU A 1 106 ? -29.744 -7.505 7.301 1.00 40.09 106 GLU A CA 1
ATOM 849 C C . GLU A 1 106 ? -31.265 -7.313 7.187 1.00 40.09 106 GLU A C 1
ATOM 851 O O . GLU A 1 106 ? -32.027 -7.982 7.886 1.00 40.09 106 GLU A O 1
ATOM 856 N N . GLU A 1 107 ? -31.720 -6.393 6.324 1.00 38.97 107 GLU A N 1
ATOM 857 C CA . GLU A 1 107 ? -33.149 -6.237 6.036 1.00 38.97 107 GLU A CA 1
ATOM 858 C C . GLU A 1 107 ? -33.687 -7.580 5.521 1.00 38.97 107 GLU A C 1
ATOM 860 O O . GLU A 1 107 ? -33.353 -8.002 4.409 1.00 38.97 107 GLU A O 1
ATOM 865 N N . GLU A 1 108 ? -34.515 -8.264 6.324 1.00 35.78 108 GLU A N 1
ATOM 866 C CA . GLU A 1 108 ? -35.133 -9.533 5.935 1.00 35.78 108 GLU A CA 1
ATOM 867 C C . GLU A 1 108 ? -35.950 -9.329 4.652 1.00 35.78 108 GLU A C 1
ATOM 869 O O . GLU A 1 108 ? -37.072 -8.813 4.665 1.00 35.78 108 GLU A O 1
ATOM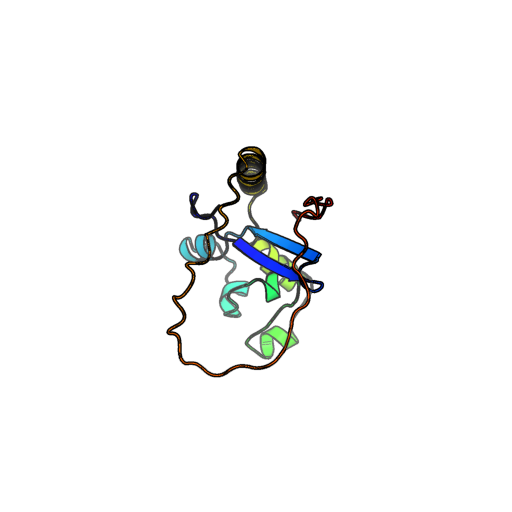 874 N N . ALA A 1 109 ? -35.376 -9.745 3.522 1.00 37.34 109 ALA A N 1
ATOM 875 C CA . ALA A 1 109 ? -36.016 -9.678 2.220 1.00 37.34 109 ALA A CA 1
ATOM 876 C C . ALA A 1 109 ? -37.270 -10.562 2.236 1.00 37.34 109 ALA A C 1
ATOM 878 O O . ALA A 1 109 ? -37.178 -11.784 2.110 1.00 37.34 109 ALA A O 1
ATOM 879 N N . ALA A 1 110 ? -38.431 -9.927 2.425 1.00 35.69 110 ALA A N 1
ATOM 880 C CA . ALA A 1 110 ? -39.702 -10.585 2.701 1.00 35.69 110 ALA A CA 1
ATOM 881 C C . ALA A 1 110 ? -39.997 -11.709 1.695 1.00 35.69 110 ALA A C 1
ATOM 883 O O . ALA A 1 110 ? -40.332 -11.465 0.531 1.00 35.69 110 ALA A O 1
ATOM 884 N N . VAL A 1 111 ? -39.866 -12.952 2.164 1.00 37.16 111 VAL A N 1
ATOM 885 C CA . VAL A 1 111 ? -40.109 -14.148 1.359 1.00 37.16 111 VAL A CA 1
ATOM 886 C C . VAL A 1 111 ? -41.597 -14.211 1.039 1.00 37.16 111 VAL A C 1
ATOM 888 O O . VAL A 1 111 ? -42.431 -14.326 1.934 1.00 37.16 111 VAL A O 1
ATOM 891 N N . VAL A 1 112 ? -41.933 -14.134 -0.248 1.00 39.19 112 VAL A N 1
ATOM 892 C CA . VAL A 1 112 ? -43.299 -14.382 -0.714 1.00 39.19 112 VAL A CA 1
ATOM 893 C C . VAL A 1 112 ? -43.595 -15.868 -0.526 1.00 39.19 112 VAL A C 1
ATOM 895 O O . VAL A 1 112 ? -42.900 -16.713 -1.088 1.00 39.19 112 VAL A O 1
ATOM 898 N N . GLU A 1 113 ? -44.606 -16.170 0.284 1.00 33.00 113 GLU A N 1
ATOM 899 C CA . GLU A 1 113 ? -45.056 -17.534 0.554 1.00 33.00 113 GLU A CA 1
ATOM 900 C C . GLU A 1 113 ? -45.623 -18.188 -0.718 1.00 33.00 113 GLU A C 1
ATOM 902 O O . GLU A 1 113 ? -46.499 -17.627 -1.378 1.00 33.00 113 GLU A O 1
ATOM 907 N N . ASP A 1 114 ? -45.149 -19.395 -1.028 1.00 31.94 114 ASP A N 1
ATOM 908 C CA . ASP A 1 114 ? -45.761 -20.321 -1.985 1.00 31.94 114 ASP A CA 1
ATOM 909 C C . ASP A 1 114 ? -45.621 -21.732 -1.375 1.00 31.94 114 ASP A C 1
ATOM 911 O O . ASP A 1 114 ? -44.518 -22.141 -0.996 1.00 31.94 114 ASP A O 1
ATOM 915 N N . GLU A 1 115 ? -46.735 -22.437 -1.153 1.00 37.00 115 GLU A N 1
ATOM 916 C CA . GLU A 1 115 ? -46.779 -23.611 -0.262 1.00 37.00 115 GLU A CA 1
ATOM 917 C C . GLU A 1 115 ? -46.606 -24.959 -0.988 1.00 37.00 115 GLU A C 1
ATOM 919 O O . GLU A 1 115 ? -47.383 -25.285 -1.882 1.00 37.00 115 GLU A O 1
ATOM 924 N N . ASP A 1 116 ? -45.683 -25.804 -0.504 1.00 32.75 116 ASP A N 1
ATOM 925 C CA . ASP A 1 116 ? -45.990 -27.204 -0.134 1.00 32.75 116 ASP A CA 1
ATOM 926 C C . ASP A 1 116 ? -44.857 -27.802 0.757 1.00 32.75 116 ASP A C 1
ATOM 928 O O . ASP A 1 116 ? -43.711 -27.344 0.689 1.00 32.75 116 ASP A O 1
ATOM 932 N N . PRO A 1 117 ? -45.116 -28.799 1.635 1.00 43.66 117 PRO A N 1
ATOM 933 C CA . PRO A 1 117 ? -44.189 -29.180 2.710 1.00 43.66 117 PRO A CA 1
ATOM 934 C C . PRO A 1 117 ? -43.385 -30.471 2.455 1.00 43.66 117 PRO A C 1
ATOM 936 O O . PRO A 1 117 ? -43.870 -31.374 1.780 1.00 43.66 117 PRO A O 1
ATOM 939 N N . LEU A 1 118 ? -42.213 -30.603 3.115 1.00 31.06 118 LEU A N 1
ATOM 940 C CA . LEU A 1 118 ? -41.684 -31.813 3.813 1.00 31.06 118 LEU A CA 1
ATOM 941 C C . LEU A 1 118 ? -40.138 -31.810 3.971 1.00 31.06 118 LEU A C 1
ATOM 943 O O . LEU A 1 118 ? -39.438 -32.312 3.099 1.00 31.06 118 LEU A O 1
ATOM 947 N N . HIS A 1 119 ? -39.598 -31.370 5.124 1.00 37.22 119 HIS A N 1
ATOM 948 C CA . HIS A 1 119 ? -38.914 -32.267 6.094 1.00 37.22 119 HIS A CA 1
ATOM 949 C C . HIS A 1 119 ? -38.290 -31.551 7.320 1.00 37.22 119 HIS A C 1
ATOM 951 O O . HIS A 1 119 ? -37.150 -31.107 7.324 1.00 37.22 119 HIS A O 1
ATOM 957 N N . HIS A 1 120 ? -39.037 -31.559 8.424 1.00 32.53 120 HIS A N 1
ATOM 958 C CA . HIS A 1 120 ? -38.579 -31.934 9.771 1.00 32.53 120 HIS A CA 1
ATOM 959 C C . HIS A 1 120 ? -37.141 -31.569 10.254 1.00 32.53 120 HIS A C 1
ATOM 961 O O . HIS A 1 120 ? -36.278 -32.438 10.332 1.00 32.53 120 HIS A O 1
ATOM 967 N N . SER A 1 121 ? -36.992 -30.346 10.788 1.00 37.06 121 SER A N 1
ATOM 968 C CA . SER A 1 121 ? -36.315 -29.996 12.065 1.00 37.06 121 SER A CA 1
ATOM 969 C C . SER A 1 121 ? -34.894 -30.508 12.383 1.00 37.06 121 SER A C 1
ATOM 971 O O . SER A 1 121 ? -34.693 -31.709 12.544 1.00 37.06 121 SER A O 1
ATOM 973 N N . LEU A 1 122 ? -33.991 -29.581 12.759 1.00 34.53 122 LEU A N 1
ATOM 974 C CA . LEU A 1 122 ? -33.267 -29.672 14.047 1.00 34.53 122 LEU A CA 1
ATOM 975 C C . LEU A 1 122 ? -32.638 -28.332 14.520 1.00 34.53 122 LEU A C 1
ATOM 977 O O . LEU A 1 122 ? -31.490 -28.028 14.228 1.00 34.53 122 LEU A O 1
ATOM 981 N N . LYS A 1 123 ? -33.410 -27.596 15.334 1.00 31.33 123 LYS A N 1
ATOM 982 C CA . LYS A 1 123 ? -33.007 -26.709 16.455 1.00 31.33 123 LYS A CA 1
ATOM 983 C C . LYS A 1 123 ? -31.789 -25.770 16.312 1.00 31.33 123 LYS A C 1
ATOM 985 O O . LYS A 1 123 ? -30.641 -26.187 16.445 1.00 31.33 123 LYS A O 1
ATOM 990 N N . ASN A 1 124 ? -32.085 -24.470 16.327 1.00 36.38 124 ASN A N 1
ATOM 991 C CA . ASN A 1 124 ? -31.159 -23.407 16.732 1.00 36.38 124 ASN A CA 1
ATOM 992 C C . ASN A 1 124 ? -30.622 -23.649 18.158 1.00 36.38 124 ASN A C 1
ATOM 994 O O . ASN A 1 124 ? -31.390 -24.025 19.045 1.00 36.38 124 ASN A O 1
ATOM 998 N N . ASN A 1 125 ? -29.357 -23.297 18.395 1.00 34.34 125 ASN A N 1
ATOM 999 C CA . ASN A 1 125 ? -28.852 -22.887 19.707 1.00 34.34 125 ASN A CA 1
ATOM 1000 C C . ASN A 1 125 ? -28.256 -21.479 19.550 1.00 34.34 125 ASN A C 1
ATOM 1002 O O . ASN A 1 125 ? -27.366 -21.281 18.725 1.00 34.34 125 ASN A O 1
ATOM 1006 N N . HIS A 1 126 ? -28.759 -20.516 20.321 1.00 42.41 126 HIS A N 1
ATOM 1007 C CA . HIS A 1 126 ? -28.052 -19.263 20.604 1.00 42.41 126 HIS A CA 1
ATOM 1008 C C . HIS A 1 126 ? -26.969 -19.498 21.681 1.00 42.41 126 HIS A C 1
ATOM 1010 O O . HIS A 1 126 ? -26.772 -20.627 22.131 1.00 42.41 126 HIS A O 1
ATOM 1016 N N . ASP A 1 127 ? -26.296 -18.419 22.084 1.00 46.16 127 ASP A N 1
ATOM 1017 C CA . ASP A 1 127 ? -25.312 -18.341 23.170 1.00 46.16 127 ASP A CA 1
ATOM 1018 C C . ASP A 1 127 ? -23.983 -19.081 22.933 1.00 46.16 127 ASP A C 1
ATOM 1020 O O . ASP A 1 127 ? -23.680 -20.123 23.515 1.00 46.16 127 ASP A O 1
ATOM 1024 N N . ALA A 1 128 ? -23.114 -18.432 22.153 1.00 31.23 128 ALA A N 1
ATOM 1025 C CA . ALA A 1 128 ? -21.665 -18.548 22.297 1.00 31.23 128 ALA A CA 1
ATOM 1026 C C . ALA A 1 128 ? -21.078 -17.130 22.467 1.00 31.23 128 ALA A C 1
ATOM 1028 O O . ALA A 1 128 ? -21.351 -16.272 21.625 1.00 31.23 128 ALA A O 1
ATOM 1029 N N . PRO A 1 129 ? -20.306 -16.835 23.532 1.00 35.66 129 PRO A N 1
ATOM 1030 C CA . PRO A 1 129 ? -19.745 -15.502 23.733 1.00 35.66 129 PRO A CA 1
ATOM 1031 C C . PRO A 1 129 ? -18.662 -15.209 22.688 1.00 35.66 129 PRO A C 1
ATOM 1033 O O . PRO A 1 129 ? -17.773 -16.034 22.460 1.00 35.66 129 PRO A O 1
ATOM 1036 N N . VAL A 1 130 ? -18.711 -14.021 22.079 1.00 39.56 130 VAL A N 1
ATOM 1037 C CA . VAL A 1 130 ? -17.737 -13.587 21.064 1.00 39.56 130 VAL A CA 1
ATOM 1038 C C . VAL A 1 130 ? -16.413 -13.224 21.739 1.00 39.56 130 VAL A C 1
ATOM 1040 O O . VAL A 1 130 ? -16.133 -12.072 22.058 1.00 39.56 130 VAL A O 1
ATOM 1043 N N . HIS A 1 131 ? -15.590 -14.239 21.983 1.00 39.94 131 HIS A N 1
ATOM 1044 C CA . HIS A 1 131 ? -14.238 -14.070 22.498 1.00 39.94 131 HIS A CA 1
ATOM 1045 C C . HIS A 1 131 ? -13.330 -13.591 21.352 1.00 39.94 131 HIS A C 1
ATOM 1047 O O . HIS A 1 131 ? -12.794 -14.410 20.602 1.00 39.94 131 HIS A O 1
ATOM 1053 N N . LEU A 1 132 ? -13.178 -12.270 21.182 1.00 40.50 132 LEU A N 1
ATOM 1054 C CA . LEU A 1 132 ? -12.143 -11.726 20.298 1.00 40.50 132 LEU A CA 1
ATOM 1055 C C . LEU A 1 132 ? -10.774 -12.139 20.849 1.00 40.50 132 LEU A C 1
ATOM 1057 O O . LEU A 1 132 ? -10.301 -11.593 21.842 1.00 40.50 132 LEU A O 1
ATOM 1061 N N . ASN A 1 133 ? -10.138 -13.108 20.194 1.00 42.84 133 ASN A N 1
ATOM 1062 C CA . ASN A 1 133 ? -8.721 -13.363 20.401 1.00 42.84 133 ASN A CA 1
ATOM 1063 C C . ASN A 1 133 ? -7.898 -12.297 19.672 1.00 42.84 133 ASN A C 1
ATOM 1065 O O . ASN A 1 133 ? -8.232 -11.879 18.562 1.00 42.84 133 ASN A O 1
ATOM 1069 N N . GLU A 1 134 ? -6.803 -11.896 20.307 1.00 52.28 134 GLU A N 1
ATOM 1070 C CA . GLU A 1 134 ? -5.861 -10.884 19.834 1.00 52.28 134 GLU A CA 1
ATOM 1071 C C . GLU A 1 134 ? -5.316 -11.270 18.444 1.00 52.28 134 GLU A C 1
ATOM 1073 O O . GLU A 1 134 ? -4.612 -12.270 18.293 1.00 52.28 134 GLU A O 1
ATOM 1078 N N . GLY A 1 135 ? -5.688 -10.506 17.410 1.00 42.50 135 GLY A N 1
ATOM 1079 C CA . GLY A 1 135 ? -5.399 -10.877 16.017 1.00 42.50 135 GLY A CA 1
ATOM 1080 C C . GLY A 1 135 ? -5.401 -9.744 14.987 1.00 42.50 135 GLY A C 1
ATOM 1081 O O . GLY A 1 135 ? -5.091 -10.002 13.825 1.00 42.50 135 GLY A O 1
ATOM 1082 N N . CYS A 1 136 ? -5.706 -8.502 15.383 1.00 42.41 136 CYS A N 1
ATOM 1083 C CA . CYS A 1 136 ? -5.499 -7.335 14.526 1.00 42.41 136 CYS A CA 1
ATOM 1084 C C . CYS A 1 136 ? -4.027 -6.912 14.618 1.00 42.41 136 CYS A C 1
ATOM 1086 O O . CYS A 1 136 ? -3.631 -6.197 15.538 1.00 42.41 136 CYS A O 1
ATOM 1088 N N . LEU A 1 137 ? -3.205 -7.406 13.692 1.00 45.00 137 LEU A N 1
ATOM 1089 C CA . LEU A 1 137 ? -1.838 -6.925 13.516 1.00 45.00 137 LEU A CA 1
ATOM 1090 C C . LEU A 1 137 ? -1.872 -5.719 12.578 1.00 45.00 137 LEU A C 1
ATOM 1092 O O . LEU A 1 137 ? -1.907 -5.886 11.357 1.00 45.00 137 LEU A O 1
ATOM 1096 N N . VAL A 1 138 ? -1.848 -4.517 13.154 1.00 43.56 138 VAL A N 1
ATOM 1097 C CA . VAL A 1 138 ? -1.415 -3.327 12.415 1.00 43.56 138 VAL A CA 1
ATOM 1098 C C . VAL A 1 138 ? 0.088 -3.489 12.182 1.00 43.56 138 VAL A C 1
ATOM 1100 O O . VAL A 1 138 ? 0.840 -3.733 13.126 1.00 43.56 138 VAL A O 1
ATOM 1103 N N . LEU A 1 139 ? 0.510 -3.449 10.920 1.00 35.16 139 LEU A N 1
ATOM 1104 C CA . LEU A 1 139 ? 1.913 -3.576 10.526 1.00 35.16 139 LEU A CA 1
ATOM 1105 C C . LEU A 1 139 ? 2.422 -2.206 10.043 1.00 35.16 139 LEU A C 1
ATOM 1107 O O . LEU A 1 139 ? 1.666 -1.532 9.340 1.00 35.16 139 LEU A O 1
ATOM 1111 N N . PRO A 1 140 ? 3.653 -1.805 10.414 1.00 34.97 140 PRO A N 1
ATOM 1112 C CA . PRO A 1 140 ? 4.317 -0.618 9.875 1.00 34.97 140 PRO A CA 1
ATOM 1113 C C . PRO A 1 140 ? 4.874 -0.856 8.458 1.00 34.97 140 PRO A C 1
ATOM 1115 O O . PRO A 1 140 ? 5.224 -2.023 8.151 1.00 34.97 140 PRO A O 1
#

pLDDT: mean 78.15, std 25.18, range [31.06, 97.19]

InterPro domains:
  IPR026506 GDP-L-galactose/GDP-D-glucose phosphorylase [PTHR20884] (1-98)
  IPR058865 GDPGP1-like, C-terminal domain [PF26216] (1-97)

Sequence (140 aa):
LQDNNIPYNVLIADCGKRVFLFPQCYAEKQALGEVDQEILDTQVNPAVWEISGHIVLKRKQDFDRASEDYAWKLLAEVSLSEERFEEVEAYILEAVASGEVQTEEEEEAAVVEDEDPLHHSLKNNHDAPVHLNEGCLVLP

Secondary structure (DSSP, 8-state):
-GGGT--EEEEEEGGGTEEEEEE--HHHHHHHT-S-HHHHHTT----HHHHTT----SSHHHHTT--HHHHHHHHHHHSPPHHHHHHHHHHHHHHHHHT-----------PPP--------------------S------

Foldseek 3Di:
DVVVVWDWAWDADPPRQAIEIGTWCLVVCVVVVNQDPVLVVQVDDDHPCLLVVNDDTDDPVCVVVDDPVVSVSNNVNTHDDPVVVVVVVVVVVVCVVVVPPPPPDPPPPDDDDDDDDDDDDDDDDDDDDPPDDPHHDHDD

Organism: Pinus taeda (NCBI:txid3352)